Protein AF-A0A917UPZ9-F1 (afdb_monomer_lite)

Foldseek 3Di:
DPPDDPDPQQQWAFPVGGRNCVVVLVVQCVPPVRNVVSVVVVCCRQDPDNDGDDGDGDDDD

Sequence (61 aa):
MIAGMTLDWSGLKHAYGSASDLPRLFDEIGDPELADEAWEELWASLYHQGTVYTARARIES

pLDDT: mean 80.64, std 18.35, range [36.72, 96.81]

Structure (mmCIF, N/CA/C/O backbone):
data_AF-A0A917UPZ9-F1
#
_entry.id   AF-A0A917UPZ9-F1
#
loop_
_atom_site.group_PDB
_atom_site.id
_atom_site.type_symbol
_atom_site.label_atom_id
_atom_site.label_alt_id
_atom_site.label_comp_id
_atom_site.label_asym_id
_atom_site.label_entity_id
_atom_site.label_seq_id
_atom_site.pdbx_PDB_ins_code
_atom_site.Cartn_x
_atom_site.Cartn_y
_atom_site.Cartn_z
_atom_site.occupancy
_atom_site.B_iso_or_equiv
_atom_site.auth_seq_id
_atom_site.auth_comp_id
_atom_site.auth_asym_id
_atom_site.auth_atom_id
_atom_site.pdbx_PDB_model_num
ATOM 1 N N . MET A 1 1 ? 8.215 -23.368 -4.093 1.00 36.72 1 MET A N 1
ATOM 2 C CA . MET A 1 1 ? 6.773 -23.466 -4.399 1.00 36.72 1 MET A CA 1
ATOM 3 C C . MET A 1 1 ? 6.022 -23.671 -3.091 1.00 36.72 1 MET A C 1
ATOM 5 O O . MET A 1 1 ? 5.899 -24.803 -2.646 1.00 36.72 1 MET A O 1
ATOM 9 N N . ILE A 1 2 ? 5.591 -22.602 -2.423 1.00 47.09 2 ILE A N 1
ATOM 10 C 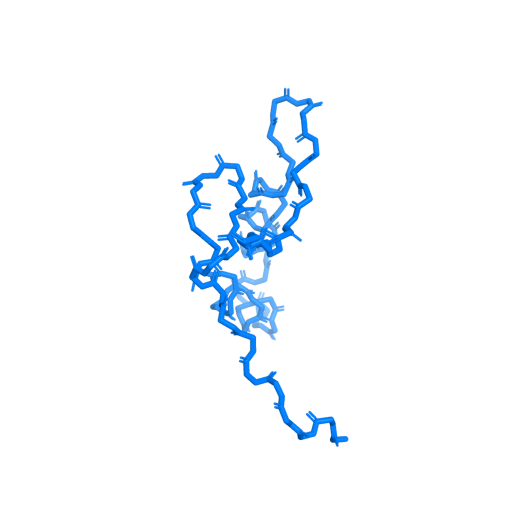CA . ILE A 1 2 ? 4.612 -22.731 -1.334 1.00 47.09 2 ILE A CA 1
ATOM 11 C C . ILE A 1 2 ? 3.234 -22.815 -1.990 1.00 47.09 2 ILE A C 1
ATOM 13 O O . ILE A 1 2 ? 2.591 -21.810 -2.263 1.00 47.09 2 ILE A O 1
ATOM 17 N N . ALA A 1 3 ? 2.845 -24.036 -2.351 1.00 42.00 3 ALA A N 1
ATOM 18 C CA . ALA A 1 3 ? 1.498 -24.350 -2.801 1.00 42.00 3 ALA A CA 1
ATOM 19 C C . ALA A 1 3 ? 0.582 -24.410 -1.570 1.00 42.00 3 ALA A C 1
ATOM 21 O O . ALA A 1 3 ? 0.859 -25.187 -0.658 1.00 42.00 3 ALA A O 1
ATOM 22 N N . GLY A 1 4 ? -0.488 -23.606 -1.532 1.00 46.22 4 GLY A N 1
ATOM 23 C CA . GLY A 1 4 ? -1.577 -23.838 -0.574 1.00 46.22 4 GLY A CA 1
ATOM 24 C C . GLY A 1 4 ? -2.358 -22.635 -0.043 1.00 46.22 4 GLY A C 1
ATOM 25 O O . GLY A 1 4 ? -3.429 -22.850 0.508 1.00 46.22 4 GLY A O 1
ATOM 26 N N . MET A 1 5 ? -1.904 -21.391 -0.203 1.00 55.03 5 MET A N 1
ATOM 27 C CA . MET A 1 5 ? -2.694 -20.219 0.209 1.00 55.03 5 MET A CA 1
ATOM 28 C C . MET A 1 5 ? -2.703 -19.189 -0.912 1.00 55.03 5 MET A C 1
ATOM 30 O O . MET A 1 5 ? -1.842 -18.317 -0.977 1.00 55.03 5 MET A O 1
ATOM 34 N N . THR A 1 6 ? -3.685 -19.280 -1.807 1.00 71.50 6 THR A N 1
ATOM 35 C CA . THR A 1 6 ? -4.148 -18.085 -2.515 1.00 71.50 6 THR A CA 1
ATOM 36 C C . THR A 1 6 ? -4.685 -17.138 -1.450 1.00 71.50 6 THR A C 1
ATOM 38 O O . THR A 1 6 ? -5.746 -17.382 -0.876 1.00 71.50 6 THR A O 1
ATOM 41 N N . LEU A 1 7 ? -3.890 -16.127 -1.111 1.00 81.50 7 LEU A N 1
ATOM 42 C CA . LEU A 1 7 ? -4.287 -15.065 -0.201 1.00 81.50 7 LEU A CA 1
ATOM 43 C C . LEU A 1 7 ? -5.497 -14.344 -0.802 1.00 81.50 7 LEU A C 1
ATOM 45 O O . LEU A 1 7 ? -5.427 -13.865 -1.932 1.00 81.50 7 LEU A O 1
ATOM 49 N N . ASP A 1 8 ? -6.600 -14.278 -0.057 1.00 88.00 8 ASP A N 1
ATOM 50 C CA . ASP A 1 8 ? -7.731 -13.436 -0.436 1.00 88.00 8 ASP A CA 1
ATOM 51 C C . ASP A 1 8 ? -7.413 -11.978 -0.090 1.00 88.00 8 ASP A C 1
ATOM 53 O O . ASP A 1 8 ? -7.607 -11.514 1.037 1.00 88.00 8 ASP A O 1
ATOM 57 N N . TRP A 1 9 ? -6.895 -11.262 -1.084 1.00 90.00 9 TRP A N 1
ATOM 58 C CA . TRP A 1 9 ? -6.554 -9.846 -0.990 1.00 90.00 9 TRP A CA 1
ATOM 59 C C . TRP A 1 9 ? -7.762 -8.963 -0.676 1.00 90.00 9 TRP A C 1
ATOM 61 O O . TRP A 1 9 ? -7.611 -7.919 -0.041 1.00 90.00 9 TRP A O 1
ATOM 71 N N . SER A 1 10 ? -8.973 -9.399 -1.039 1.00 89.88 10 SER A N 1
ATOM 72 C CA . SER A 1 10 ? -10.182 -8.608 -0.814 1.00 89.88 10 SER A CA 1
ATOM 73 C C . SER A 1 10 ? -10.531 -8.460 0.669 1.00 89.88 10 SER A C 1
ATOM 75 O O . SER A 1 10 ? -11.071 -7.425 1.076 1.00 89.88 10 SER A O 1
ATOM 77 N N . GLY A 1 11 ? -10.141 -9.445 1.488 1.00 87.94 11 GLY A N 1
ATOM 78 C CA . GLY A 1 11 ? -10.290 -9.437 2.944 1.00 87.94 11 GLY A CA 1
ATOM 79 C C . GLY A 1 11 ? -9.263 -8.571 3.685 1.00 87.94 11 GLY A C 1
ATOM 80 O O . GLY A 1 11 ? -9.414 -8.338 4.890 1.00 87.94 11 GLY A O 1
ATOM 81 N N . LEU A 1 12 ? -8.231 -8.080 2.993 1.00 89.06 12 LEU A N 1
ATOM 82 C CA . LEU A 1 12 ? -7.236 -7.161 3.539 1.00 89.06 12 LEU A CA 1
ATOM 83 C C . LEU A 1 12 ? -7.636 -5.709 3.261 1.00 89.06 12 LEU A C 1
ATOM 85 O O . LEU A 1 12 ? -8.349 -5.406 2.303 1.00 89.06 12 LEU A O 1
ATOM 89 N N . LYS A 1 13 ? -7.172 -4.796 4.121 1.00 89.62 13 LYS A N 1
ATOM 90 C CA . LYS A 1 13 ? -7.405 -3.358 3.964 1.00 89.62 13 LYS A CA 1
ATOM 91 C C . LYS A 1 13 ? -6.119 -2.554 4.092 1.00 89.62 13 LYS A C 1
ATOM 93 O O . LYS A 1 13 ? -5.292 -2.844 4.956 1.00 89.62 13 LYS A O 1
ATOM 98 N N . HIS A 1 14 ? -6.024 -1.521 3.271 1.00 89.00 14 HIS A N 1
ATOM 99 C CA . HIS A 1 14 ? -4.992 -0.485 3.275 1.00 89.00 14 HIS A CA 1
ATOM 100 C C . HIS A 1 14 ? -5.649 0.908 3.380 1.00 89.00 14 HIS A C 1
ATOM 102 O O . HIS A 1 14 ? -6.867 0.995 3.577 1.00 89.00 14 HIS A O 1
ATOM 108 N N . ALA A 1 15 ? -4.891 1.997 3.217 1.00 89.12 15 ALA A N 1
ATOM 109 C CA . ALA A 1 15 ? -5.379 3.368 3.417 1.00 89.12 15 ALA A CA 1
ATOM 110 C C . ALA A 1 15 ? -6.637 3.727 2.601 1.00 89.12 15 ALA A C 1
ATOM 112 O O . ALA A 1 15 ? -7.481 4.486 3.076 1.00 89.12 15 ALA A O 1
ATOM 113 N N . TYR A 1 16 ? -6.793 3.150 1.406 1.00 89.06 16 TYR A N 1
ATOM 114 C CA . TYR A 1 16 ? -7.890 3.462 0.483 1.00 89.06 16 TYR A CA 1
ATOM 115 C C . TYR A 1 16 ? -9.036 2.439 0.466 1.00 89.06 16 TYR A C 1
ATOM 117 O O . TYR A 1 16 ? -9.935 2.534 -0.364 1.00 89.06 16 TYR A O 1
ATOM 125 N N . GLY A 1 17 ? -9.051 1.470 1.388 1.00 89.12 17 GLY A N 1
ATOM 126 C CA . GLY A 1 17 ? -10.081 0.426 1.425 1.00 89.12 17 GLY A CA 1
ATOM 127 C C . GLY A 1 17 ? -9.523 -0.974 1.199 1.00 89.12 17 GLY A C 1
ATOM 128 O O . GLY A 1 17 ? -8.529 -1.330 1.823 1.00 89.12 17 GLY A O 1
ATOM 129 N N . SER A 1 18 ? -10.218 -1.789 0.402 1.00 92.94 18 SER A N 1
ATOM 130 C CA . SER A 1 18 ? -9.818 -3.175 0.110 1.00 92.94 18 SER A CA 1
ATOM 131 C C . SER A 1 18 ? -8.494 -3.213 -0.648 1.00 92.94 18 SER A C 1
ATOM 133 O O . SER A 1 18 ? -8.296 -2.382 -1.519 1.00 92.94 18 SER A O 1
ATOM 135 N N . ALA A 1 19 ? -7.656 -4.206 -0.356 1.00 94.62 19 ALA A N 1
ATOM 136 C CA . ALA A 1 19 ? -6.356 -4.408 -0.994 1.00 94.62 19 ALA A CA 1
ATOM 137 C C . ALA A 1 19 ? -6.419 -5.316 -2.245 1.00 94.62 19 ALA A C 1
ATOM 139 O O . ALA A 1 19 ? -5.442 -5.984 -2.583 1.00 94.62 19 ALA A O 1
ATOM 140 N N . SER A 1 20 ? -7.586 -5.410 -2.895 1.00 93.69 20 SER A N 1
ATOM 141 C CA . SER A 1 20 ? -7.818 -6.287 -4.064 1.00 93.69 20 SER A CA 1
ATOM 142 C C . SER A 1 20 ? -6.979 -5.909 -5.293 1.00 93.69 20 SER A C 1
ATOM 144 O O . SER A 1 20 ? -6.834 -6.704 -6.216 1.00 93.69 20 SER A O 1
ATOM 146 N N . ASP A 1 21 ? -6.466 -4.688 -5.304 1.00 93.56 21 ASP A N 1
ATOM 147 C CA . ASP A 1 21 ? -5.604 -4.055 -6.295 1.00 93.56 21 ASP A CA 1
ATOM 148 C C . ASP A 1 21 ? -4.117 -4.415 -6.137 1.00 93.56 21 ASP A C 1
ATOM 150 O O . ASP A 1 21 ? -3.384 -4.390 -7.124 1.00 93.56 21 ASP A O 1
ATOM 154 N N . LEU A 1 22 ? -3.668 -4.825 -4.943 1.00 93.12 22 LEU A N 1
ATOM 155 C CA . LEU A 1 22 ? -2.254 -5.135 -4.691 1.00 93.12 22 LEU A CA 1
ATOM 156 C C . LEU A 1 22 ? -1.653 -6.216 -5.612 1.00 93.12 22 LEU A C 1
ATOM 158 O O . LEU A 1 22 ? -0.501 -6.051 -6.007 1.00 93.12 22 LEU A O 1
ATOM 162 N N . PRO A 1 23 ? -2.364 -7.296 -6.007 1.00 93.50 23 PRO A N 1
ATOM 163 C CA . PRO A 1 23 ? -1.832 -8.261 -6.972 1.00 93.50 23 PRO A CA 1
ATOM 164 C C . PRO A 1 23 ? -1.435 -7.625 -8.303 1.00 93.50 23 PRO A C 1
ATOM 166 O O . PRO A 1 23 ? -0.359 -7.915 -8.813 1.00 93.50 23 PRO A O 1
ATOM 169 N N . ARG A 1 24 ? -2.277 -6.724 -8.827 1.00 94.75 24 ARG A N 1
ATOM 170 C CA . ARG A 1 24 ? -1.995 -5.979 -10.058 1.00 94.75 24 ARG A CA 1
ATOM 171 C C . ARG A 1 24 ? -0.740 -5.126 -9.881 1.00 94.75 24 ARG A C 1
ATOM 173 O O . ARG A 1 24 ? 0.141 -5.180 -10.726 1.00 94.75 24 ARG A O 1
ATOM 180 N N . LEU A 1 25 ? -0.635 -4.401 -8.766 1.00 95.44 25 LEU A N 1
ATOM 181 C CA . LEU A 1 25 ? 0.530 -3.558 -8.482 1.00 95.44 25 LEU A CA 1
ATOM 182 C C . LEU A 1 25 ? 1.828 -4.368 -8.387 1.00 95.44 25 LEU A C 1
ATOM 184 O O . LEU A 1 25 ? 2.861 -3.924 -8.876 1.00 95.44 25 LEU A O 1
ATOM 188 N N . PHE A 1 26 ? 1.796 -5.57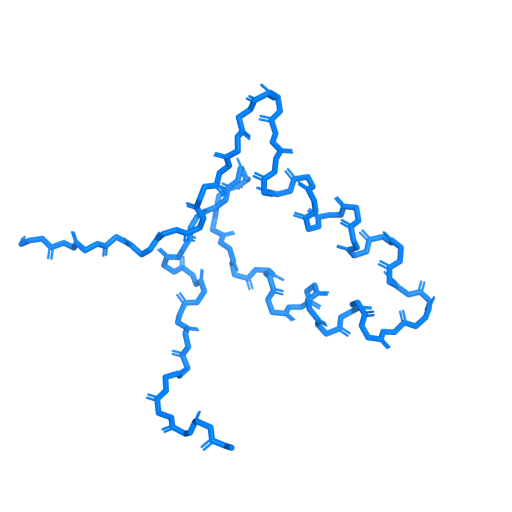0 -7.801 1.00 93.44 26 PHE A N 1
ATOM 189 C CA . PHE A 1 26 ? 2.976 -6.439 -7.764 1.00 93.44 26 PHE A CA 1
ATOM 190 C C . PHE A 1 26 ? 3.391 -6.946 -9.146 1.00 93.44 26 PHE A C 1
ATOM 192 O O . PHE A 1 26 ? 4.591 -7.062 -9.396 1.00 93.44 26 PHE A O 1
ATOM 199 N N . ASP A 1 27 ? 2.431 -7.224 -10.030 1.00 93.75 27 ASP A N 1
ATOM 200 C CA . ASP A 1 27 ? 2.725 -7.588 -11.417 1.00 93.75 27 ASP A CA 1
ATOM 201 C C . ASP A 1 27 ? 3.311 -6.388 -12.187 1.00 93.75 27 ASP A C 1
ATOM 203 O O . ASP A 1 27 ? 4.327 -6.530 -12.867 1.00 93.75 27 ASP A O 1
ATOM 207 N N . GLU A 1 28 ? 2.733 -5.194 -12.025 1.00 96.00 28 GLU A N 1
ATOM 208 C CA . GLU A 1 28 ? 3.168 -3.955 -12.693 1.00 96.00 28 GLU A CA 1
ATOM 209 C C . GLU A 1 28 ? 4.546 -3.465 -12.226 1.00 96.00 28 GLU A C 1
ATOM 211 O O . GLU A 1 28 ? 5.316 -2.949 -13.029 1.00 96.00 28 GLU A O 1
ATOM 216 N N . ILE A 1 29 ? 4.923 -3.712 -10.967 1.00 95.25 29 ILE A N 1
ATOM 217 C CA . ILE A 1 29 ? 6.289 -3.468 -10.464 1.00 95.25 29 ILE A CA 1
ATOM 218 C C . ILE A 1 29 ? 7.348 -4.259 -11.255 1.00 95.25 29 ILE A C 1
ATOM 220 O O . ILE A 1 29 ? 8.515 -3.862 -11.305 1.00 95.25 29 ILE A O 1
ATOM 224 N N . GLY A 1 30 ? 6.969 -5.386 -11.865 1.00 92.75 30 GLY A N 1
ATOM 225 C CA . GLY A 1 30 ? 7.850 -6.181 -12.718 1.00 92.75 30 GLY A CA 1
ATOM 226 C C . GLY A 1 30 ? 8.066 -5.604 -14.121 1.00 92.75 30 GLY A C 1
ATOM 227 O O . GLY A 1 30 ? 8.991 -6.047 -14.807 1.00 92.75 30 GLY A O 1
ATOM 228 N N . ASP A 1 31 ? 7.245 -4.641 -14.548 1.00 95.38 31 ASP A N 1
ATOM 229 C CA . ASP A 1 31 ? 7.317 -4.006 -15.863 1.00 95.38 31 ASP A CA 1
ATOM 230 C C . ASP A 1 31 ? 8.087 -2.674 -15.778 1.00 95.38 31 ASP A C 1
ATOM 232 O O . ASP A 1 31 ? 7.638 -1.753 -15.095 1.00 95.38 31 ASP A O 1
ATOM 236 N N . PRO A 1 32 ? 9.230 -2.518 -16.475 1.00 94.69 32 PRO A N 1
ATOM 237 C CA . PRO A 1 32 ? 10.013 -1.283 -16.451 1.00 94.69 32 PRO A CA 1
ATOM 238 C C . PRO A 1 32 ? 9.247 -0.018 -16.855 1.00 94.69 32 PRO A C 1
ATOM 240 O O . PRO A 1 32 ? 9.656 1.070 -16.455 1.00 94.69 32 PRO A O 1
ATOM 243 N N . GLU A 1 33 ? 8.186 -0.135 -17.658 1.00 96.81 33 GLU A N 1
ATOM 244 C CA . GLU A 1 33 ? 7.386 1.019 -18.085 1.00 96.81 33 GLU A CA 1
ATOM 245 C C . GLU A 1 33 ? 6.345 1.439 -17.038 1.00 96.81 33 GLU A C 1
ATOM 247 O O . GLU A 1 33 ? 5.929 2.594 -17.033 1.00 96.81 33 GLU A O 1
ATOM 252 N N . LEU A 1 34 ? 5.949 0.528 -16.143 1.00 95.38 34 LEU A N 1
ATOM 253 C CA . LEU A 1 34 ? 4.883 0.745 -15.154 1.00 95.38 34 LEU A CA 1
ATOM 254 C C . LEU A 1 34 ? 5.404 0.810 -13.712 1.00 95.38 34 LEU A C 1
ATOM 256 O O . LEU A 1 34 ? 4.692 1.263 -12.816 1.00 95.38 34 LEU A O 1
ATOM 260 N N . ALA A 1 35 ? 6.643 0.371 -13.477 1.00 94.94 35 ALA A N 1
ATOM 261 C CA .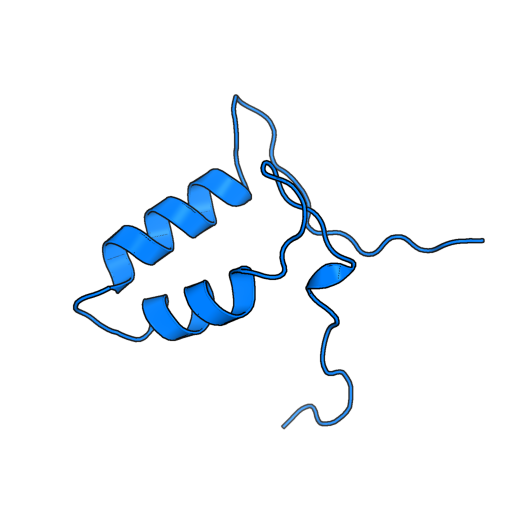 ALA A 1 35 ? 7.178 0.154 -12.140 1.00 94.94 35 ALA A CA 1
ATOM 262 C C . ALA A 1 35 ? 7.162 1.407 -11.259 1.00 94.94 35 ALA A C 1
ATOM 264 O O . ALA A 1 35 ? 6.821 1.301 -10.082 1.00 94.94 35 ALA A O 1
ATOM 265 N N . ASP A 1 36 ? 7.517 2.576 -11.798 1.00 96.56 36 ASP A N 1
ATOM 266 C CA . ASP A 1 36 ? 7.571 3.813 -11.009 1.00 96.56 36 ASP A CA 1
ATOM 267 C C . ASP A 1 36 ? 6.176 4.205 -10.493 1.00 96.56 36 ASP A C 1
ATOM 269 O O . ASP A 1 36 ? 6.003 4.421 -9.292 1.00 96.56 36 ASP A O 1
ATOM 273 N N . GLU A 1 37 ? 5.160 4.205 -11.362 1.00 96.31 37 GLU A N 1
ATOM 274 C CA . GLU A 1 37 ? 3.774 4.513 -10.978 1.00 96.31 37 GLU A CA 1
ATOM 275 C C . GLU A 1 37 ? 3.218 3.471 -9.995 1.00 96.31 37 GLU A C 1
ATOM 277 O O . GLU A 1 37 ? 2.611 3.821 -8.978 1.00 96.31 37 GLU A O 1
ATOM 282 N N . ALA A 1 38 ? 3.488 2.186 -10.243 1.00 96.44 38 ALA A N 1
AT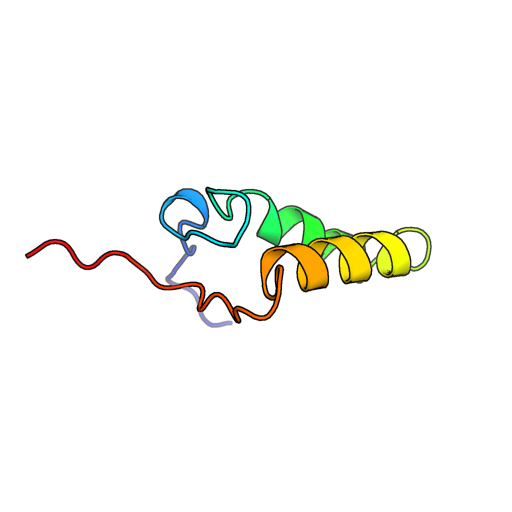OM 283 C CA . ALA A 1 38 ? 3.042 1.102 -9.375 1.00 96.44 38 ALA A CA 1
ATOM 284 C C . ALA A 1 38 ? 3.683 1.171 -7.975 1.00 96.44 38 ALA A C 1
ATOM 286 O O . ALA A 1 38 ? 3.021 0.895 -6.968 1.00 96.44 38 ALA A O 1
ATOM 287 N N . TRP A 1 39 ? 4.953 1.583 -7.879 1.00 95.19 39 TRP A N 1
ATOM 288 C CA . TRP A 1 39 ? 5.619 1.815 -6.596 1.00 95.19 39 TRP A CA 1
ATOM 289 C C . TRP A 1 39 ? 5.025 2.997 -5.833 1.00 95.19 39 TRP A C 1
ATOM 291 O O . TRP A 1 39 ? 4.842 2.895 -4.615 1.00 95.19 39 TRP A O 1
ATOM 301 N N . GLU A 1 40 ? 4.715 4.098 -6.519 1.00 94.88 40 GLU A N 1
ATOM 302 C CA . GLU A 1 40 ? 4.062 5.256 -5.903 1.00 94.88 40 GLU A CA 1
ATOM 303 C C . GLU A 1 40 ? 2.679 4.890 -5.346 1.00 94.88 40 GLU A C 1
ATOM 305 O O . GLU A 1 40 ? 2.375 5.213 -4.191 1.00 94.88 40 GLU A O 1
ATOM 310 N N . GLU A 1 41 ? 1.871 4.160 -6.121 1.00 94.69 41 GLU A N 1
ATOM 311 C CA . GLU A 1 41 ? 0.538 3.708 -5.707 1.00 94.69 41 GLU A CA 1
ATOM 312 C C . GLU A 1 41 ? 0.622 2.744 -4.510 1.00 94.69 41 GLU A C 1
ATOM 314 O O . GLU A 1 41 ? -0.054 2.942 -3.490 1.00 94.69 41 GLU A O 1
ATOM 319 N N . LEU A 1 42 ? 1.524 1.756 -4.571 1.00 93.25 42 LEU A N 1
ATOM 320 C CA . LEU A 1 42 ? 1.754 0.819 -3.472 1.00 93.25 42 LEU A CA 1
ATOM 321 C C . LEU A 1 42 ? 2.173 1.556 -2.195 1.00 93.25 42 LEU A C 1
ATOM 323 O O . LEU A 1 42 ? 1.624 1.293 -1.120 1.00 93.25 42 LEU A O 1
ATOM 327 N N . TRP A 1 43 ? 3.111 2.499 -2.295 1.00 91.25 43 TRP A N 1
ATOM 328 C CA . TRP A 1 43 ? 3.577 3.262 -1.140 1.00 91.25 43 TRP A CA 1
ATOM 329 C C . TRP A 1 43 ? 2.465 4.117 -0.526 1.00 91.25 43 TRP A C 1
ATOM 331 O O . TRP A 1 43 ? 2.274 4.086 0.693 1.00 91.25 43 TRP A O 1
ATOM 341 N N . ALA A 1 44 ? 1.691 4.823 -1.353 1.00 90.38 44 ALA A N 1
ATOM 342 C CA . ALA A 1 44 ? 0.570 5.641 -0.900 1.00 90.38 44 ALA A CA 1
ATOM 343 C C . ALA A 1 44 ? -0.522 4.805 -0.206 1.00 90.38 44 ALA A C 1
ATOM 345 O O . ALA A 1 44 ? -1.141 5.263 0.759 1.00 90.38 44 ALA A O 1
ATOM 346 N N . SER A 1 45 ? -0.736 3.565 -0.660 1.00 89.56 45 SER A N 1
ATOM 347 C CA . SER A 1 45 ? -1.709 2.650 -0.055 1.00 89.56 45 SER A CA 1
ATOM 348 C C . SER A 1 45 ? -1.291 2.178 1.348 1.00 89.56 45 SER A C 1
ATOM 350 O O . SER A 1 45 ? -2.132 2.048 2.244 1.00 89.56 45 SER A O 1
ATOM 352 N N . LEU A 1 46 ? 0.010 1.958 1.569 1.00 86.19 46 LEU A N 1
ATOM 353 C CA . LEU A 1 46 ? 0.562 1.455 2.831 1.00 86.19 46 LEU A CA 1
ATOM 354 C C . LEU A 1 46 ? 0.862 2.573 3.832 1.00 86.19 46 LEU A C 1
ATOM 356 O O . LEU A 1 46 ? 0.774 2.364 5.044 1.00 86.19 46 LEU A O 1
ATOM 360 N N . TYR A 1 47 ? 1.201 3.763 3.344 1.00 82.25 47 TYR A N 1
ATOM 361 C CA . TYR A 1 47 ? 1.507 4.922 4.165 1.00 82.25 47 TYR A CA 1
ATOM 362 C C . TYR A 1 47 ? 0.707 6.132 3.696 1.00 82.25 47 TYR A C 1
ATOM 364 O O . TYR A 1 47 ? 0.967 6.714 2.644 1.00 82.25 47 TYR A O 1
ATOM 372 N N . HIS A 1 48 ? -0.236 6.562 4.532 1.00 79.25 48 HIS A N 1
ATOM 373 C CA . HIS A 1 48 ? -1.061 7.721 4.231 1.00 79.25 48 HIS A CA 1
ATOM 374 C C . HIS A 1 48 ? -1.178 8.641 5.445 1.00 79.25 48 HIS A C 1
ATOM 376 O O . HIS A 1 48 ? -1.534 8.206 6.541 1.00 79.25 48 HIS A O 1
ATOM 382 N N . GLN A 1 49 ? -0.870 9.927 5.240 1.00 79.12 49 GLN A N 1
ATOM 383 C CA . GLN A 1 49 ? -1.046 11.011 6.220 1.00 79.12 49 GLN A CA 1
ATOM 384 C C . GLN A 1 49 ? -0.430 10.725 7.605 1.00 79.12 49 GLN A C 1
ATOM 386 O O . GLN A 1 49 ? -1.043 10.973 8.641 1.00 79.12 49 GLN A O 1
ATOM 391 N N . GLY A 1 50 ? 0.791 10.183 7.636 1.00 72.12 50 GLY A N 1
ATOM 392 C CA . GLY A 1 50 ? 1.497 9.902 8.892 1.00 72.12 50 GLY A CA 1
ATOM 393 C C . GLY A 1 50 ? 1.071 8.611 9.593 1.00 72.12 50 GLY A C 1
ATOM 394 O O . GLY A 1 50 ? 1.575 8.319 10.674 1.00 72.12 50 GLY A O 1
ATOM 395 N N . THR A 1 51 ? 0.180 7.821 8.986 1.00 69.75 51 THR A N 1
ATOM 396 C CA . THR A 1 51 ? -0.227 6.505 9.491 1.00 69.75 51 THR A CA 1
ATOM 397 C C . THR A 1 51 ? 0.313 5.409 8.580 1.00 69.75 51 THR A C 1
ATOM 399 O O . THR A 1 51 ? 0.055 5.407 7.37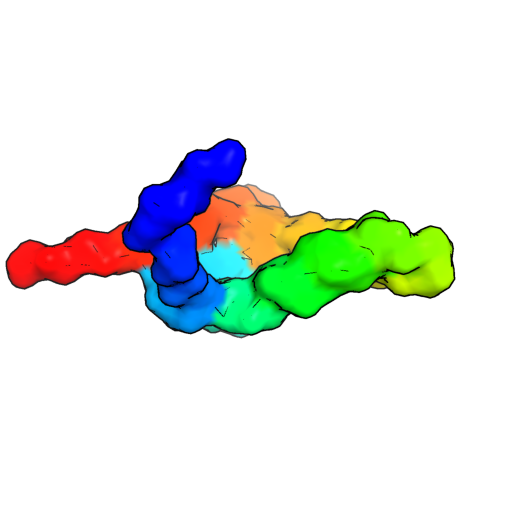7 1.00 69.75 51 THR A O 1
ATOM 402 N N . VAL A 1 52 ? 1.050 4.460 9.162 1.00 72.81 52 VAL A N 1
ATOM 403 C CA . VAL A 1 52 ? 1.416 3.205 8.493 1.00 72.81 52 VAL A CA 1
ATOM 404 C C . VAL A 1 52 ? 0.258 2.225 8.665 1.00 72.81 52 VAL A C 1
ATOM 406 O O . VAL A 1 52 ? -0.085 1.852 9.789 1.00 72.81 52 VAL A O 1
ATOM 409 N N . TYR A 1 53 ? -0.340 1.797 7.559 1.00 63.56 53 TYR A N 1
ATOM 410 C CA . TYR A 1 53 ? -1.397 0.796 7.542 1.00 63.56 53 TYR A CA 1
ATOM 411 C C . TYR A 1 53 ? -0.772 -0.593 7.454 1.00 63.56 53 TYR A C 1
ATOM 413 O O . TYR A 1 53 ? -0.137 -0.959 6.469 1.00 63.56 53 TYR A O 1
ATOM 421 N N . THR A 1 54 ? -0.952 -1.396 8.502 1.00 60.59 54 THR A N 1
ATOM 422 C CA . THR A 1 54 ? -0.596 -2.815 8.451 1.00 60.59 54 THR A CA 1
ATOM 423 C C . THR A 1 54 ? -1.695 -3.553 7.694 1.00 60.59 54 THR A C 1
ATOM 425 O O . THR A 1 54 ? -2.816 -3.657 8.198 1.00 60.59 54 THR A O 1
ATOM 428 N N . ALA A 1 55 ? -1.392 -4.084 6.508 1.00 55.91 55 ALA A N 1
ATOM 429 C CA . ALA A 1 55 ? -2.290 -5.016 5.831 1.00 55.91 55 ALA A CA 1
ATOM 430 C C . ALA A 1 55 ? -2.457 -6.260 6.724 1.00 55.91 55 ALA A C 1
ATOM 432 O O . ALA A 1 55 ? -1.535 -7.061 6.881 1.00 55.91 55 ALA A O 1
ATOM 433 N N . ARG A 1 56 ? -3.615 -6.385 7.383 1.00 53.06 56 ARG A N 1
ATOM 434 C CA . ARG A 1 56 ? -3.919 -7.467 8.333 1.00 53.06 56 ARG A CA 1
ATOM 435 C C . ARG A 1 56 ? -5.232 -8.145 7.973 1.00 53.06 56 ARG A C 1
ATOM 437 O O . ARG A 1 56 ? -6.215 -7.470 7.677 1.00 53.06 56 ARG A O 1
ATOM 444 N N . ALA A 1 57 ? -5.260 -9.472 8.060 1.00 44.12 57 ALA A N 1
ATOM 445 C CA . ALA A 1 57 ? -6.502 -10.228 7.976 1.00 44.12 57 ALA A CA 1
ATOM 446 C C . ALA A 1 57 ? -7.399 -9.896 9.181 1.00 44.12 57 ALA A C 1
ATOM 448 O O . ALA A 1 57 ? -6.923 -9.778 10.318 1.00 44.12 57 ALA A O 1
ATOM 449 N N . ARG A 1 58 ? -8.706 -9.750 8.942 1.00 50.38 58 ARG A N 1
ATOM 450 C CA . ARG A 1 58 ? -9.706 -9.749 10.012 1.00 50.38 58 ARG A CA 1
ATOM 451 C C . ARG A 1 58 ? -9.874 -11.194 10.477 1.00 50.38 58 ARG A C 1
ATOM 453 O O . ARG A 1 58 ? -10.409 -12.011 9.743 1.00 50.38 58 ARG A O 1
ATOM 460 N N . ILE A 1 59 ? -9.403 -11.513 11.678 1.00 52.16 59 ILE A N 1
ATOM 461 C CA . ILE A 1 59 ? -9.789 -12.759 12.344 1.00 52.16 59 ILE A CA 1
ATOM 462 C C . ILE A 1 59 ? -11.120 -12.455 13.032 1.00 52.16 59 ILE A C 1
ATOM 464 O O . ILE A 1 59 ? -11.141 -11.703 14.006 1.00 52.16 59 ILE A O 1
ATOM 468 N N . GLU A 1 60 ? -12.230 -12.938 12.474 1.00 45.47 60 GLU A N 1
ATOM 469 C CA . GLU A 1 60 ? -13.514 -12.934 13.180 1.00 45.47 60 GLU A CA 1
ATOM 470 C C . GLU A 1 60 ? -13.521 -14.085 14.196 1.00 45.47 60 GLU A C 1
ATOM 472 O O . GLU A 1 60 ? -13.114 -15.202 13.876 1.00 45.47 60 GLU A O 1
ATOM 477 N N . SER A 1 61 ? -13.893 -13.761 15.437 1.00 42.84 61 SER A N 1
ATOM 478 C CA . SER A 1 61 ? -14.082 -14.682 16.566 1.00 42.84 61 SER A CA 1
ATOM 479 C C . SER A 1 61 ? -15.455 -15.332 16.541 1.00 4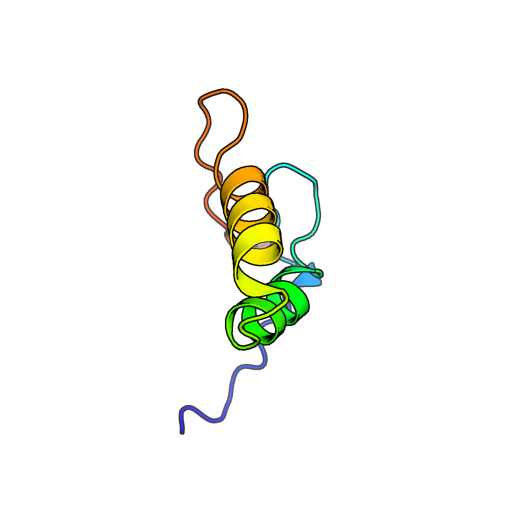2.84 61 SER A C 1
ATOM 481 O O . SER A 1 61 ? -16.414 -14.558 16.310 1.00 42.84 61 SER A O 1
#

Radius of gyration: 13.0 Å; chains: 1; bounding box: 24×35×35 Å

Secondary structure (DSSP, 8-state):
---S----GGG-EETTEE-TTHHHHHHHTTSTTTHHHHHHHHHHHHEETTEE---------

Organism: NCBI:txid1954